Protein AF-A0A166JDS2-F1 (afdb_monomer_lite)

Sequence (174 aa):
MASAGDNFSAALSAWKAINLLELQKTLDTQGVELVENQKESFVGRKALADRTKDFKKIPEEEKLNAFKGLLKAYQTEIDSLTKRSKFAENAFLDVYKVLAEAPDPYPLLEATVDQAIKASESSEAQEEVKRLRKENAELQKRLDGQANLESAKRKAETKVEQLEEKVTYFTRFH

Secondary structure (DSSP, 8-state):
---HHHHHHHHHHHHHHHTHHHHHHHHHHHHHHHHHHHHHHHHHHHHHHHHHHHHTTS-HHHHHHHHHHHHHHHHHHHHHHHHHHHHHHHHHHHHHHHHHSPPPSHHHHHHHHHHHHHHHHHHHHHHHHHHHHHHHHHHHHHHHHHHHHHHHHHHHHHHHHHHHHHHHHHHHH-

Radius of gyration: 47.03 Å; chains: 1; bounding box: 85×30×149 Å

Structure (mmCIF, N/CA/C/O backbone):
data_AF-A0A166JDS2-F1
#
_entry.id   AF-A0A166JDS2-F1
#
loop_
_atom_site.group_PDB
_atom_site.id
_atom_site.type_symbol
_atom_site.label_atom_id
_atom_site.label_alt_id
_atom_site.label_comp_id
_atom_site.label_asym_id
_atom_site.label_entity_id
_atom_site.label_seq_id
_atom_site.pdbx_PDB_ins_code
_atom_site.Cartn_x
_atom_site.Cartn_y
_atom_site.Cartn_z
_atom_site.occupancy
_atom_site.B_iso_or_equiv
_atom_site.auth_seq_id
_atom_site.auth_comp_id
_atom_site.auth_asym_id
_atom_site.auth_atom_id
_atom_site.pdbx_PDB_model_num
ATOM 1 N N . MET A 1 1 ? -26.594 -16.217 3.356 1.00 40.31 1 MET A N 1
ATOM 2 C CA . MET A 1 1 ? -26.189 -14.812 3.568 1.00 40.31 1 MET A CA 1
ATOM 3 C C . MET A 1 1 ? -25.137 -14.831 4.659 1.00 40.31 1 MET A C 1
ATOM 5 O O . MET A 1 1 ? -25.459 -15.303 5.740 1.00 40.31 1 MET A O 1
ATOM 9 N N . ALA A 1 2 ? -23.890 -14.463 4.355 1.00 46.25 2 ALA A N 1
ATOM 10 C CA . ALA A 1 2 ? -22.837 -14.373 5.370 1.00 46.25 2 ALA A CA 1
ATOM 11 C C . ALA A 1 2 ? -23.224 -13.297 6.396 1.00 46.25 2 ALA A C 1
ATOM 13 O O . ALA A 1 2 ? -23.757 -12.253 6.009 1.00 46.25 2 ALA A O 1
ATOM 14 N N . SER A 1 3 ? -23.043 -13.574 7.688 1.00 52.09 3 SER A N 1
ATOM 15 C CA . SER A 1 3 ? -23.381 -12.607 8.731 1.00 52.09 3 SER A CA 1
ATOM 16 C C . SER A 1 3 ? -22.382 -11.443 8.719 1.00 52.09 3 SER A C 1
ATOM 18 O O . SER A 1 3 ? -21.247 -11.587 8.264 1.00 52.09 3 SER A O 1
ATOM 20 N N . ALA A 1 4 ? -22.773 -10.279 9.246 1.00 58.41 4 ALA A N 1
ATOM 21 C CA . ALA A 1 4 ? -21.867 -9.132 9.359 1.00 58.41 4 ALA A CA 1
ATOM 22 C C . ALA A 1 4 ? -20.584 -9.466 10.154 1.00 58.41 4 ALA A C 1
ATOM 24 O O . ALA A 1 4 ? -19.525 -8.919 9.857 1.00 58.41 4 ALA A O 1
ATOM 25 N N . GLY A 1 5 ? -20.659 -10.404 11.109 1.00 60.03 5 GLY A N 1
ATOM 26 C CA . GLY A 1 5 ? -19.505 -10.896 11.868 1.00 60.03 5 GLY A CA 1
ATOM 27 C C . GLY A 1 5 ? -18.540 -11.753 11.041 1.00 60.03 5 GLY A C 1
ATOM 28 O O . GLY A 1 5 ? -17.325 -11.608 11.183 1.00 60.03 5 GLY A O 1
ATOM 29 N N . ASP A 1 6 ? -19.059 -12.575 10.122 1.00 62.91 6 ASP A N 1
ATOM 30 C CA . ASP A 1 6 ? -18.233 -13.379 9.207 1.00 62.91 6 ASP A CA 1
ATOM 31 C C . ASP A 1 6 ? -17.472 -12.480 8.221 1.00 62.91 6 ASP A C 1
ATOM 33 O O . ASP A 1 6 ? -16.285 -12.687 7.964 1.00 62.91 6 ASP A O 1
ATOM 37 N N . ASN A 1 7 ? -18.129 -11.419 7.738 1.00 75.62 7 ASN A N 1
ATOM 38 C CA . ASN A 1 7 ? -17.511 -10.427 6.856 1.00 75.62 7 ASN A CA 1
ATOM 39 C C . ASN A 1 7 ? -16.396 -9.639 7.563 1.00 75.62 7 ASN A C 1
ATOM 41 O O . ASN A 1 7 ? -15.376 -9.330 6.950 1.00 75.62 7 ASN A O 1
ATOM 45 N N . PHE A 1 8 ? -16.555 -9.352 8.858 1.00 83.25 8 PHE A N 1
ATOM 46 C CA . PHE A 1 8 ? -15.573 -8.600 9.641 1.00 83.25 8 PHE A CA 1
ATOM 47 C C . PHE A 1 8 ? -14.300 -9.409 9.916 1.00 83.25 8 PHE A C 1
ATOM 49 O O . PHE A 1 8 ? -13.188 -8.905 9.759 1.00 83.25 8 PHE A O 1
ATOM 56 N N . SER A 1 9 ? -14.448 -10.689 10.279 1.00 86.62 9 SER A N 1
ATOM 57 C CA . SER A 1 9 ? -13.306 -11.587 10.482 1.00 86.62 9 SER A CA 1
ATOM 58 C C . SER A 1 9 ? -12.550 -11.846 9.178 1.00 86.62 9 SER A C 1
ATOM 60 O O . SER A 1 9 ? -11.317 -11.809 9.169 1.00 86.62 9 SER A O 1
ATOM 62 N N . ALA A 1 10 ? -13.271 -12.051 8.071 1.00 88.12 10 ALA A N 1
ATOM 63 C CA . ALA A 1 10 ? -12.665 -12.194 6.752 1.00 88.12 10 ALA A CA 1
ATOM 64 C C . ALA A 1 10 ? -11.900 -10.927 6.343 1.00 88.12 10 ALA A C 1
ATOM 66 O O . ALA A 1 10 ? -10.761 -11.021 5.885 1.00 88.12 10 ALA A O 1
ATOM 67 N N . ALA A 1 11 ? -12.477 -9.746 6.581 1.00 90.25 11 ALA A N 1
ATOM 68 C CA . ALA A 1 11 ? -11.827 -8.481 6.273 1.00 90.25 11 ALA A CA 1
ATOM 69 C C . ALA A 1 11 ? -10.570 -8.234 7.110 1.00 90.25 11 ALA A C 1
ATOM 71 O O . ALA A 1 11 ? -9.536 -7.840 6.571 1.00 90.25 11 ALA A O 1
ATOM 72 N N . LEU A 1 12 ? -10.615 -8.537 8.408 1.00 90.25 12 LEU A N 1
ATOM 73 C CA . LEU A 1 12 ? -9.445 -8.428 9.276 1.00 90.25 12 LEU A CA 1
ATOM 74 C C . LEU A 1 12 ? -8.322 -9.381 8.833 1.00 90.25 12 LEU A C 1
ATOM 76 O O . LEU A 1 12 ? -7.154 -8.994 8.796 1.00 90.25 12 LEU A O 1
ATOM 80 N N . SER A 1 13 ? -8.674 -10.613 8.456 1.00 91.75 13 SER A N 1
ATOM 81 C CA . SER A 1 13 ? -7.728 -11.586 7.902 1.00 91.75 13 SER A CA 1
ATOM 82 C C . SER A 1 13 ? -7.115 -11.114 6.584 1.00 91.75 13 SER A C 1
ATOM 84 O O . SER A 1 13 ? -5.904 -11.248 6.411 1.00 91.75 13 SER A O 1
ATOM 86 N N . ALA A 1 14 ? -7.910 -10.517 5.689 1.00 93.00 14 ALA A N 1
ATOM 87 C CA . ALA A 1 14 ? -7.421 -9.943 4.438 1.00 93.00 14 ALA A CA 1
ATOM 88 C C . ALA A 1 14 ? -6.406 -8.819 4.701 1.00 93.00 14 ALA A C 1
ATOM 90 O O . ALA A 1 14 ? -5.281 -8.887 4.215 1.00 93.00 14 ALA A O 1
ATOM 91 N N . TRP A 1 15 ? -6.735 -7.848 5.559 1.00 93.88 15 TRP A N 1
ATOM 92 C CA . TRP A 1 15 ? -5.819 -6.756 5.917 1.00 93.88 15 TRP A CA 1
ATOM 93 C C . TRP A 1 15 ? -4.541 -7.232 6.613 1.00 93.88 15 TRP A C 1
ATOM 95 O O . TRP A 1 15 ? -3.460 -6.683 6.383 1.00 93.88 15 TRP A O 1
ATOM 105 N N . LYS A 1 16 ? -4.630 -8.297 7.415 1.00 93.69 16 LYS A N 1
ATOM 106 C CA . LYS A 1 16 ? -3.453 -8.942 8.004 1.00 93.69 16 LYS A CA 1
ATOM 107 C C . LYS A 1 16 ? -2.571 -9.612 6.946 1.00 93.69 16 LYS A C 1
ATOM 109 O O . LYS A 1 16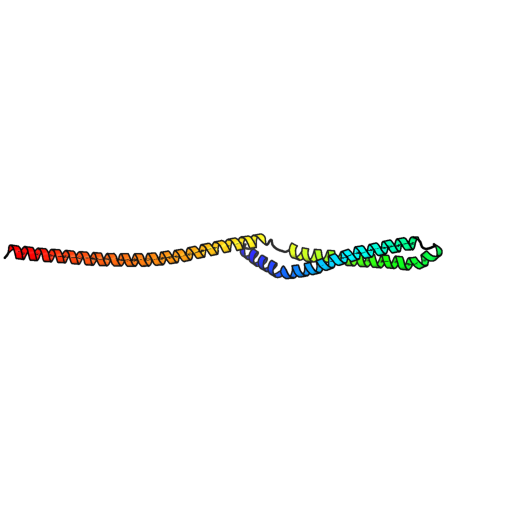 ? -1.351 -9.520 7.048 1.00 93.69 16 LYS A O 1
ATOM 114 N N . ALA A 1 17 ? -3.170 -10.269 5.952 1.00 93.50 17 ALA A N 1
ATOM 115 C CA . ALA A 1 17 ? -2.448 -10.913 4.855 1.00 93.50 17 ALA A CA 1
ATOM 116 C C . ALA A 1 17 ? -1.796 -9.896 3.905 1.00 93.50 17 ALA A C 1
ATOM 118 O O . ALA A 1 17 ? -0.659 -10.107 3.492 1.00 93.50 17 ALA A O 1
ATOM 119 N N . ILE A 1 18 ? -2.478 -8.777 3.625 1.00 94.88 18 ILE A N 1
ATOM 120 C CA . ILE A 1 18 ? -1.938 -7.646 2.853 1.00 94.88 18 ILE A CA 1
ATOM 121 C C . ILE A 1 18 ? -0.654 -7.117 3.496 1.00 94.88 18 ILE A C 1
ATOM 123 O O . ILE A 1 18 ? 0.263 -6.722 2.782 1.00 94.88 18 ILE A O 1
ATOM 127 N N . ASN A 1 19 ? -0.588 -7.121 4.834 1.00 95.31 19 ASN A N 1
ATOM 128 C CA . ASN A 1 19 ? 0.566 -6.672 5.607 1.00 95.31 19 ASN A CA 1
ATOM 129 C C . ASN A 1 19 ? 1.101 -5.327 5.092 1.00 95.31 19 ASN A C 1
ATOM 131 O O . ASN A 1 19 ? 2.191 -5.230 4.525 1.00 95.31 19 ASN A O 1
ATOM 135 N N . LEU A 1 20 ? 0.299 -4.280 5.302 1.00 94.19 20 LEU A N 1
ATOM 136 C CA . LEU A 1 20 ? 0.559 -2.933 4.792 1.00 94.19 20 LEU A CA 1
ATOM 137 C C . LEU A 1 20 ? 1.981 -2.430 5.057 1.00 94.19 20 LEU A C 1
ATOM 139 O O . LEU A 1 20 ? 2.544 -1.744 4.211 1.00 94.19 20 LEU A O 1
ATOM 143 N N . LEU A 1 21 ? 2.572 -2.787 6.199 1.00 95.50 21 LEU A N 1
ATOM 144 C CA . LEU A 1 21 ? 3.930 -2.381 6.543 1.00 95.50 21 LEU A CA 1
ATOM 145 C C . LEU A 1 21 ? 4.969 -2.956 5.571 1.00 95.50 21 LEU A C 1
ATOM 147 O O . LEU A 1 21 ? 5.895 -2.258 5.169 1.00 95.50 21 LEU A O 1
ATOM 151 N N . GLU A 1 22 ? 4.835 -4.226 5.198 1.00 96.12 22 GLU A N 1
ATOM 152 C CA . GLU A 1 22 ? 5.768 -4.865 4.269 1.00 96.12 22 GLU A CA 1
ATOM 153 C C . GLU A 1 22 ? 5.518 -4.424 2.823 1.00 96.12 22 GLU A C 1
ATOM 155 O O . GLU A 1 22 ? 6.466 -4.185 2.067 1.00 96.12 22 GLU A O 1
ATOM 160 N N . LEU A 1 23 ? 4.247 -4.216 2.464 1.00 95.88 23 LEU A N 1
ATOM 161 C CA . LEU A 1 23 ? 3.874 -3.623 1.183 1.00 95.88 23 LEU A CA 1
ATOM 162 C C . LEU A 1 23 ? 4.483 -2.220 1.021 1.00 95.88 23 LEU A C 1
ATOM 164 O O . LEU A 1 23 ? 5.053 -1.927 -0.025 1.00 95.88 23 LEU A O 1
ATOM 168 N N . GLN A 1 24 ? 4.437 -1.380 2.061 1.00 96.81 24 GLN A N 1
ATOM 169 C CA . GLN A 1 24 ? 5.048 -0.046 2.052 1.00 96.81 24 GLN A CA 1
ATOM 170 C C . GLN A 1 24 ? 6.562 -0.097 1.819 1.00 96.81 24 GLN A C 1
ATOM 172 O O . GLN A 1 24 ? 7.055 0.609 0.948 1.00 96.81 24 GLN A O 1
ATOM 177 N N . LYS A 1 25 ? 7.302 -0.980 2.501 1.00 97.56 25 LYS A N 1
ATOM 178 C CA . LYS A 1 25 ? 8.754 -1.125 2.263 1.00 97.56 25 LYS A CA 1
ATOM 179 C C . LYS A 1 25 ? 9.078 -1.566 0.835 1.00 97.56 25 LYS A C 1
ATOM 181 O O . LYS A 1 25 ? 10.065 -1.119 0.243 1.00 97.56 25 LYS A O 1
ATOM 186 N N . THR A 1 26 ? 8.256 -2.462 0.290 1.00 96.81 26 THR A N 1
ATOM 187 C CA . THR A 1 26 ? 8.387 -2.918 -1.099 1.00 96.81 26 THR A CA 1
ATOM 188 C C . THR A 1 26 ? 8.165 -1.750 -2.057 1.00 96.81 26 THR A C 1
ATOM 190 O O . THR A 1 26 ? 8.988 -1.521 -2.942 1.00 96.81 26 THR A O 1
ATOM 193 N N . LEU A 1 27 ? 7.109 -0.965 -1.827 1.00 97.31 27 LEU A N 1
ATOM 194 C CA . LEU A 1 27 ? 6.790 0.237 -2.595 1.00 97.31 27 LEU A CA 1
ATOM 195 C C . LEU A 1 27 ? 7.881 1.305 -2.504 1.00 97.31 27 LEU A C 1
ATOM 197 O O . LEU A 1 27 ? 8.215 1.903 -3.521 1.00 97.31 27 LEU A O 1
ATOM 201 N N . ASP A 1 28 ? 8.472 1.517 -1.328 1.00 98.00 28 ASP A N 1
ATOM 202 C CA . ASP A 1 28 ? 9.578 2.462 -1.147 1.00 98.00 28 ASP A CA 1
ATOM 203 C C . ASP A 1 28 ? 10.791 2.046 -1.987 1.00 98.00 28 ASP A C 1
ATOM 205 O O . ASP A 1 28 ? 11.370 2.858 -2.712 1.00 98.00 28 ASP A O 1
ATOM 209 N N . THR A 1 29 ? 11.137 0.756 -1.952 1.00 97.88 29 THR A N 1
ATOM 210 C CA . THR A 1 29 ? 12.237 0.197 -2.751 1.00 97.88 29 THR A CA 1
ATOM 211 C C . THR A 1 29 ? 11.963 0.355 -4.248 1.00 97.88 29 THR A C 1
ATOM 213 O O . THR A 1 29 ? 12.807 0.863 -4.990 1.00 97.88 29 THR A O 1
ATOM 216 N N . GLN A 1 30 ? 10.757 -0.017 -4.690 1.00 97.88 30 GLN A N 1
ATOM 217 C CA . GLN A 1 30 ? 10.327 0.130 -6.081 1.00 97.88 30 GLN A CA 1
ATOM 218 C C . GLN A 1 30 ? 10.285 1.598 -6.519 1.00 97.88 30 GLN A C 1
ATOM 220 O O . GLN A 1 30 ? 10.644 1.910 -7.652 1.00 97.88 30 GLN A O 1
ATOM 225 N N . GLY A 1 31 ? 9.884 2.509 -5.630 1.00 97.94 31 GLY A N 1
ATOM 226 C CA . GLY A 1 31 ? 9.834 3.945 -5.881 1.00 97.94 31 GLY A CA 1
ATOM 227 C C . GLY A 1 31 ? 11.220 4.538 -6.120 1.00 97.94 31 GLY A C 1
ATOM 228 O O . GLY A 1 31 ? 11.408 5.290 -7.078 1.00 97.94 31 GLY A O 1
ATOM 229 N N . VAL A 1 32 ? 12.210 4.149 -5.310 1.00 98.25 32 VAL A N 1
ATOM 230 C CA . VAL A 1 32 ? 13.613 4.545 -5.516 1.00 98.25 32 VAL A CA 1
ATOM 231 C C . VAL A 1 32 ? 14.133 4.032 -6.860 1.00 98.25 32 VAL A C 1
ATOM 233 O O . VAL A 1 32 ? 14.703 4.808 -7.631 1.00 98.25 32 VAL A O 1
ATOM 236 N N . GLU A 1 33 ? 13.898 2.757 -7.179 1.00 97.88 33 GLU A N 1
ATOM 237 C CA . GLU A 1 33 ? 14.314 2.172 -8.460 1.00 97.88 33 GLU A CA 1
ATOM 238 C C . GLU A 1 33 ? 13.610 2.838 -9.652 1.00 97.88 33 GLU A C 1
ATOM 240 O O . GLU A 1 33 ? 14.227 3.082 -10.688 1.00 97.88 33 GLU A O 1
ATOM 245 N N . LEU A 1 34 ? 12.338 3.214 -9.512 1.00 98.00 34 LEU A N 1
ATOM 246 C CA . LEU A 1 34 ? 11.589 3.908 -10.556 1.00 98.00 34 LEU A CA 1
ATOM 247 C C . LEU A 1 34 ? 12.160 5.303 -10.839 1.00 98.00 34 LEU A C 1
ATOM 249 O O . LEU A 1 34 ? 12.292 5.685 -12.004 1.00 98.00 34 LEU A O 1
ATOM 253 N N . VAL A 1 35 ? 12.552 6.042 -9.799 1.00 98.19 35 VAL A N 1
ATOM 254 C CA . VAL A 1 35 ? 13.246 7.330 -9.952 1.00 98.19 35 VAL A CA 1
ATOM 255 C C . VAL A 1 35 ? 14.592 7.144 -10.652 1.00 98.19 35 VAL A C 1
ATOM 257 O O . VAL A 1 35 ? 14.938 7.935 -11.532 1.00 98.19 35 VAL A O 1
ATOM 260 N N . GLU A 1 36 ? 15.349 6.101 -10.314 1.00 98.12 36 GLU A N 1
ATOM 261 C CA . GLU A 1 36 ? 16.627 5.836 -10.978 1.00 98.12 36 GLU A CA 1
ATOM 262 C C . GLU A 1 36 ? 16.432 5.443 -12.450 1.00 98.12 36 GLU A C 1
ATOM 264 O O . GLU A 1 36 ? 17.041 6.040 -13.338 1.00 98.12 36 GLU A O 1
ATOM 269 N N . ASN A 1 37 ? 15.463 4.573 -12.738 1.00 98.12 37 ASN A N 1
ATOM 270 C CA . ASN A 1 37 ? 15.062 4.207 -14.097 1.00 98.12 37 ASN A CA 1
ATOM 271 C C . ASN A 1 37 ? 14.650 5.433 -14.937 1.00 98.12 37 ASN A C 1
ATOM 273 O O . ASN A 1 37 ? 14.932 5.494 -16.140 1.00 98.12 37 ASN A O 1
ATOM 277 N N . GLN A 1 38 ? 14.008 6.437 -14.328 1.00 97.69 38 GLN A N 1
ATOM 278 C CA . GLN A 1 38 ? 13.688 7.701 -14.999 1.00 97.69 38 GLN A CA 1
ATOM 279 C C . GLN A 1 38 ? 14.946 8.504 -15.355 1.00 97.69 38 GLN A C 1
ATOM 281 O O . GLN A 1 38 ? 15.039 9.022 -16.475 1.00 97.69 38 GLN A O 1
ATOM 286 N N . LYS A 1 39 ? 15.932 8.583 -14.451 1.00 97.88 39 LYS A N 1
ATOM 287 C CA . LYS A 1 39 ? 17.218 9.242 -14.737 1.00 97.88 39 LYS A CA 1
ATOM 288 C C . LYS A 1 39 ? 17.969 8.520 -15.847 1.00 97.88 39 LYS A C 1
ATOM 290 O O . LYS A 1 39 ? 18.407 9.167 -16.799 1.00 97.88 39 LYS A O 1
ATOM 295 N N . GLU A 1 40 ? 18.050 7.194 -15.785 1.00 97.25 40 GLU A N 1
ATOM 296 C CA . GLU A 1 40 ? 18.657 6.383 -16.841 1.00 97.25 40 GLU A CA 1
ATOM 297 C C . GLU A 1 40 ? 17.953 6.593 -18.188 1.00 97.25 40 GLU A C 1
ATOM 299 O O . GLU A 1 40 ? 18.607 6.658 -19.227 1.00 97.25 40 GLU A O 1
ATOM 304 N N . SER A 1 41 ? 16.624 6.752 -18.197 1.00 97.12 41 SER A N 1
ATOM 305 C CA . SER A 1 41 ? 15.844 7.023 -19.419 1.00 97.12 41 SER A CA 1
ATOM 306 C C . SER A 1 41 ? 16.163 8.383 -20.014 1.00 97.12 41 SER A C 1
ATOM 308 O O . SER A 1 41 ? 16.226 8.548 -21.235 1.00 97.12 41 SER A O 1
ATOM 310 N N . PHE A 1 42 ? 16.400 9.378 -19.165 1.00 97.44 42 PHE A N 1
ATOM 311 C CA . PHE A 1 42 ? 16.853 10.681 -19.621 1.00 97.44 42 PHE A CA 1
ATOM 312 C C . PHE A 1 42 ? 18.276 10.622 -20.193 1.00 97.44 42 PHE A C 1
ATOM 314 O O . PHE A 1 42 ? 18.512 11.100 -21.305 1.00 97.44 42 PHE A O 1
ATOM 321 N N . VAL A 1 43 ? 19.209 10.000 -19.467 1.00 97.44 43 VAL A N 1
ATOM 322 C CA . VAL A 1 43 ? 20.618 9.890 -19.873 1.00 97.44 43 VAL A CA 1
ATOM 323 C C . VAL A 1 43 ? 20.765 9.071 -21.158 1.00 97.44 43 VAL A C 1
ATOM 325 O O . VAL A 1 43 ? 21.431 9.527 -22.088 1.00 97.44 43 VAL A O 1
ATOM 328 N N . GLY A 1 44 ? 20.105 7.914 -21.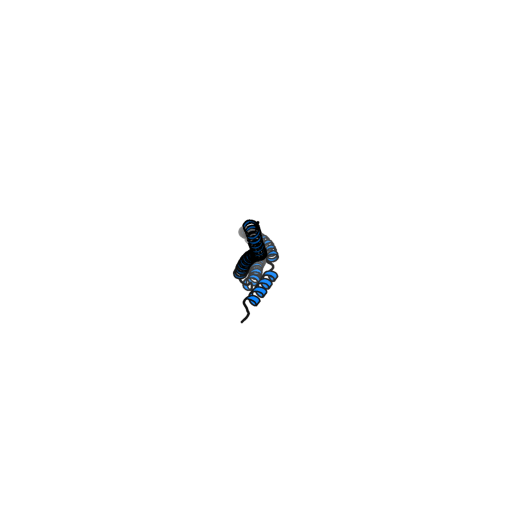251 1.00 96.88 44 GLY A N 1
ATOM 329 C CA . GLY A 1 44 ? 20.143 7.031 -22.420 1.00 96.88 44 GLY A CA 1
ATOM 330 C C . GLY A 1 44 ? 19.606 7.704 -23.684 1.00 96.88 44 GLY A C 1
ATOM 331 O O . GLY A 1 44 ? 20.286 7.741 -24.715 1.00 96.88 44 GLY A O 1
ATOM 332 N N . ARG A 1 45 ? 18.443 8.368 -23.588 1.00 97.31 45 ARG A N 1
ATOM 333 C CA . ARG A 1 45 ? 17.880 9.145 -24.708 1.00 97.31 45 ARG A CA 1
ATOM 334 C C . ARG A 1 45 ? 18.786 10.292 -25.142 1.00 97.31 45 ARG A C 1
ATOM 336 O O . ARG A 1 45 ? 18.950 10.506 -26.344 1.00 97.31 45 ARG A O 1
ATOM 343 N N . LYS A 1 46 ? 19.392 11.013 -24.193 1.00 97.94 46 LYS A N 1
ATOM 344 C CA . LYS A 1 46 ? 20.342 12.086 -24.508 1.00 97.94 46 LYS A CA 1
ATOM 345 C C . LYS A 1 46 ? 21.578 11.538 -25.228 1.00 97.94 46 LYS A C 1
ATOM 347 O O . LYS A 1 46 ? 21.933 12.049 -26.285 1.00 97.94 46 LYS A O 1
ATOM 352 N N . ALA A 1 47 ? 22.166 10.454 -24.722 1.00 96.88 47 ALA A N 1
ATOM 353 C CA . ALA A 1 47 ? 23.325 9.812 -25.339 1.00 96.88 47 ALA A CA 1
ATOM 354 C C . ALA A 1 47 ? 23.032 9.311 -26.765 1.00 96.88 47 ALA A C 1
ATOM 356 O O . ALA A 1 47 ? 23.874 9.449 -27.655 1.00 96.88 47 ALA A O 1
ATOM 357 N N . LEU A 1 48 ? 21.835 8.766 -27.015 1.00 97.69 48 LEU A N 1
ATOM 358 C CA . LEU A 1 48 ? 21.404 8.404 -28.367 1.00 97.69 48 LEU A CA 1
ATOM 359 C C . LEU A 1 48 ? 21.255 9.613 -29.287 1.00 97.69 48 LEU A C 1
ATOM 361 O O . LEU A 1 48 ? 21.684 9.553 -30.443 1.00 97.69 48 LEU A O 1
ATOM 365 N N . ALA A 1 49 ? 20.651 10.696 -28.798 1.00 97.94 49 ALA A N 1
ATOM 366 C CA . ALA A 1 49 ? 20.493 11.920 -29.575 1.00 97.94 49 ALA A CA 1
ATOM 367 C C . ALA A 1 49 ? 21.859 12.488 -29.990 1.00 97.94 49 ALA A C 1
ATOM 369 O O . ALA A 1 49 ? 22.056 12.815 -31.164 1.00 97.94 49 ALA A O 1
ATOM 370 N N . ASP A 1 50 ? 22.817 12.515 -29.061 1.00 97.50 50 ASP A N 1
ATOM 371 C CA . ASP A 1 50 ? 24.184 12.974 -29.312 1.00 97.50 50 ASP A CA 1
ATOM 372 C C . ASP A 1 50 ? 24.897 12.072 -30.334 1.00 97.50 50 ASP A C 1
ATOM 374 O O . ASP A 1 50 ? 25.370 12.564 -31.360 1.00 97.50 50 ASP A O 1
ATOM 378 N N . ARG A 1 51 ? 24.860 10.741 -30.156 1.00 96.12 51 ARG A N 1
ATOM 379 C CA . ARG A 1 51 ? 25.434 9.782 -31.126 1.00 96.12 51 ARG A CA 1
ATOM 380 C C . ARG A 1 51 ? 24.825 9.908 -32.519 1.00 96.12 51 ARG A C 1
ATOM 382 O O . ARG A 1 51 ? 25.530 9.789 -33.517 1.00 96.12 51 ARG A O 1
ATOM 389 N N . THR A 1 52 ? 23.525 10.167 -32.599 1.00 96.94 52 THR A N 1
ATOM 390 C CA . THR A 1 52 ? 22.824 10.359 -33.875 1.00 96.94 52 THR A CA 1
ATOM 391 C C . THR A 1 52 ? 23.247 11.659 -34.547 1.00 96.94 52 THR A C 1
ATOM 393 O O . THR A 1 52 ? 23.431 11.705 -35.765 1.00 96.94 52 THR A O 1
ATOM 396 N N . LYS A 1 53 ? 23.423 12.727 -33.764 1.00 97.62 53 LYS A N 1
ATOM 397 C CA . LYS A 1 53 ? 23.935 14.006 -34.257 1.00 97.62 53 LYS A CA 1
ATOM 398 C C . LYS A 1 53 ? 25.370 13.872 -34.759 1.00 97.62 53 LYS A C 1
ATOM 400 O O . LYS A 1 53 ? 25.683 14.444 -35.799 1.00 97.62 53 LYS A O 1
ATOM 405 N N . ASP A 1 54 ? 26.215 13.128 -34.057 1.00 95.88 54 ASP A N 1
ATOM 406 C CA . ASP A 1 54 ? 27.604 12.913 -34.462 1.00 95.88 54 ASP A CA 1
ATOM 407 C C . ASP A 1 54 ? 27.706 12.022 -35.696 1.00 95.88 54 ASP A C 1
ATOM 409 O O . ASP A 1 54 ? 28.425 12.375 -36.625 1.00 95.88 54 ASP A O 1
ATOM 413 N N . PHE A 1 55 ? 26.896 10.964 -35.791 1.00 96.88 55 PHE A N 1
ATOM 414 C CA . PHE A 1 55 ? 26.809 10.135 -36.995 1.00 96.88 55 PHE A CA 1
ATOM 415 C C . PHE A 1 55 ? 26.471 10.948 -38.253 1.00 96.88 55 PHE A C 1
ATOM 417 O O . PHE A 1 55 ? 27.051 10.726 -39.313 1.00 96.88 55 PHE A O 1
ATOM 424 N N . LYS A 1 56 ? 25.575 11.940 -38.146 1.00 95.69 56 LYS A N 1
ATOM 425 C CA . LYS A 1 56 ? 25.227 12.829 -39.271 1.00 95.69 56 LYS A CA 1
ATOM 426 C C . LYS A 1 56 ? 26.404 13.668 -39.782 1.00 95.69 56 LYS A C 1
ATOM 428 O O . LYS A 1 56 ? 26.345 14.111 -40.924 1.00 95.69 56 LYS A O 1
ATOM 433 N N . LYS A 1 57 ? 27.428 13.907 -38.957 1.00 95.88 57 LYS A N 1
ATOM 434 C CA . LYS A 1 57 ? 28.625 14.684 -39.323 1.00 95.88 57 LYS A CA 1
ATOM 435 C C . LYS A 1 57 ? 29.713 13.831 -39.984 1.00 95.88 57 LYS A C 1
ATOM 437 O O . LYS A 1 57 ? 30.671 14.399 -40.496 1.00 95.88 57 LYS A O 1
ATOM 442 N N . ILE A 1 58 ? 29.596 12.503 -39.937 1.00 94.44 58 ILE A N 1
ATOM 443 C CA . ILE A 1 58 ? 30.583 11.581 -40.511 1.00 94.44 58 ILE A CA 1
ATOM 444 C C . ILE A 1 58 ? 30.515 11.658 -42.051 1.00 94.44 58 ILE A C 1
ATOM 446 O O . ILE A 1 58 ? 29.401 11.698 -42.586 1.00 94.44 58 ILE A O 1
ATOM 450 N N . PRO A 1 59 ? 31.658 11.674 -42.767 1.00 95.31 59 PRO A N 1
ATOM 451 C CA . PRO A 1 59 ? 31.700 11.579 -44.230 1.00 95.31 59 PRO A CA 1
ATOM 452 C C . PRO A 1 59 ? 30.988 10.328 -44.760 1.00 95.31 59 PRO A C 1
ATOM 454 O O . PRO A 1 59 ? 30.959 9.291 -44.097 1.00 95.31 59 PRO A O 1
ATOM 457 N N . GLU A 1 60 ? 30.404 10.406 -45.956 1.00 93.00 60 GLU A N 1
ATOM 458 C CA . GLU A 1 60 ? 29.568 9.331 -46.514 1.00 93.00 60 GLU A CA 1
ATOM 459 C C . GLU A 1 60 ? 30.330 8.000 -46.630 1.00 93.00 60 GLU A C 1
ATOM 461 O O . GLU A 1 60 ? 29.780 6.939 -46.331 1.00 93.00 60 GLU A O 1
ATOM 466 N N . GLU A 1 61 ? 31.620 8.066 -46.967 1.00 94.12 61 GLU A N 1
ATOM 467 C CA . GLU A 1 61 ? 32.509 6.914 -47.133 1.00 94.12 61 GLU A CA 1
ATOM 468 C C . GLU A 1 61 ? 32.757 6.162 -45.813 1.00 94.12 61 GLU A C 1
ATOM 470 O O . GLU A 1 61 ? 33.007 4.955 -45.813 1.00 94.12 61 GLU A O 1
ATOM 475 N N . GLU A 1 62 ? 32.647 6.853 -44.673 1.00 92.19 62 GLU A N 1
ATOM 476 C CA . GLU A 1 62 ? 32.891 6.300 -43.335 1.00 92.19 62 GLU A CA 1
ATOM 477 C C . GLU A 1 62 ? 31.600 5.933 -42.583 1.00 92.19 62 GLU A C 1
ATOM 479 O O . GLU A 1 62 ? 31.632 5.164 -41.613 1.00 92.19 62 GLU A O 1
ATOM 484 N N . LYS A 1 63 ? 30.436 6.423 -43.035 1.00 92.19 63 LYS A N 1
ATOM 485 C CA . LYS A 1 63 ? 29.140 6.174 -42.376 1.00 92.19 63 LYS A CA 1
ATOM 486 C C . LYS A 1 63 ? 28.809 4.696 -42.256 1.00 92.19 63 LYS A C 1
ATOM 488 O O . LYS A 1 63 ? 28.312 4.276 -41.213 1.00 92.19 63 LYS A O 1
ATOM 493 N N . LEU A 1 64 ? 29.090 3.894 -43.284 1.00 93.00 64 LEU A N 1
ATOM 494 C CA . LEU A 1 64 ? 28.777 2.462 -43.260 1.00 93.00 64 LEU A CA 1
ATOM 495 C C . LEU A 1 64 ? 29.500 1.745 -42.104 1.00 93.00 64 LEU A C 1
ATOM 497 O O . LEU A 1 64 ? 28.912 0.894 -41.434 1.00 93.00 64 LEU A O 1
ATOM 501 N N . ASN A 1 65 ? 30.733 2.164 -41.802 1.00 90.81 65 ASN A N 1
ATOM 502 C CA . ASN A 1 65 ? 31.527 1.625 -40.697 1.00 90.81 65 ASN A CA 1
ATOM 503 C C . ASN A 1 65 ? 30.970 2.059 -39.329 1.00 90.81 65 ASN A C 1
ATOM 505 O O . ASN A 1 65 ? 30.901 1.252 -38.399 1.00 90.81 65 ASN A O 1
ATOM 509 N N . ALA A 1 66 ? 30.517 3.310 -39.207 1.00 92.69 66 ALA A N 1
ATOM 510 C CA . ALA A 1 66 ? 29.947 3.847 -37.969 1.00 92.69 66 ALA A CA 1
ATOM 511 C C . ALA A 1 66 ? 28.500 3.382 -37.698 1.00 92.69 66 ALA A C 1
ATOM 513 O O . ALA A 1 66 ? 28.063 3.330 -36.543 1.00 92.69 66 ALA A O 1
ATOM 514 N N . PHE A 1 67 ? 27.754 3.001 -38.742 1.00 95.06 67 PHE A N 1
ATOM 515 C CA . PHE A 1 67 ? 26.329 2.670 -38.652 1.00 95.06 67 PHE A CA 1
ATOM 516 C C . PHE A 1 67 ? 26.061 1.482 -37.727 1.00 95.06 67 PHE A C 1
ATOM 518 O O . PHE A 1 67 ? 25.126 1.514 -36.928 1.00 95.06 67 PHE A O 1
ATOM 525 N N . LYS A 1 68 ? 26.922 0.457 -37.761 1.00 94.75 68 LYS A N 1
ATOM 526 C CA . LYS A 1 68 ? 26.794 -0.723 -36.892 1.00 94.75 68 LYS A CA 1
ATOM 527 C C . LYS A 1 68 ? 26.830 -0.350 -35.405 1.00 94.75 68 LYS A C 1
ATOM 529 O O . LYS A 1 68 ? 26.082 -0.919 -34.611 1.00 94.75 68 LYS A O 1
ATOM 534 N N . GLY A 1 69 ? 27.676 0.612 -35.029 1.00 95.12 69 GLY A N 1
ATOM 535 C CA . GLY A 1 69 ? 27.762 1.116 -33.658 1.00 95.12 69 GLY A CA 1
ATOM 536 C C . GLY A 1 69 ? 26.509 1.888 -33.244 1.00 95.12 69 GLY A C 1
ATOM 537 O O . GLY A 1 69 ? 25.989 1.674 -32.148 1.00 95.12 69 GLY A O 1
ATOM 538 N N . LEU A 1 70 ? 25.989 2.731 -34.142 1.00 96.50 70 LEU A N 1
ATOM 539 C CA . LEU A 1 70 ? 24.753 3.478 -33.910 1.00 96.50 70 LEU A CA 1
ATOM 540 C C . LEU A 1 70 ? 23.545 2.543 -33.764 1.00 96.50 70 LEU A C 1
ATOM 542 O O . LEU A 1 70 ? 22.790 2.671 -32.802 1.00 96.50 70 LEU A O 1
ATOM 546 N N . LEU A 1 71 ? 23.395 1.568 -34.664 1.00 97.44 71 LEU A N 1
ATOM 547 C CA . LEU A 1 71 ? 22.314 0.583 -34.614 1.00 97.44 71 LEU A CA 1
ATOM 548 C C . LEU A 1 71 ? 22.330 -0.195 -33.293 1.00 97.44 71 LEU A C 1
ATOM 550 O O . LEU A 1 71 ? 21.293 -0.323 -32.644 1.00 97.44 71 LEU A O 1
ATOM 554 N N . LYS A 1 72 ? 23.511 -0.654 -32.858 1.00 97.06 72 LYS A N 1
ATOM 555 C CA . LYS A 1 72 ? 23.659 -1.353 -31.576 1.00 97.06 72 LYS A CA 1
ATOM 556 C C . LYS A 1 72 ? 23.259 -0.467 -30.395 1.00 97.06 72 LYS A C 1
ATOM 558 O O . LYS A 1 72 ? 22.607 -0.947 -29.475 1.00 97.06 72 LYS A O 1
ATOM 563 N N . ALA A 1 73 ? 23.608 0.821 -30.426 1.00 97.19 73 ALA A N 1
ATOM 564 C CA . ALA A 1 73 ? 23.206 1.766 -29.388 1.00 97.19 73 ALA A CA 1
ATOM 565 C C . ALA A 1 73 ? 21.677 1.904 -29.301 1.00 97.19 73 ALA A C 1
ATOM 567 O O . ALA A 1 73 ? 21.127 1.854 -28.204 1.00 97.19 73 ALA A O 1
ATOM 568 N N . TYR A 1 74 ? 20.995 2.035 -30.445 1.00 98.25 74 TYR A N 1
ATOM 569 C CA . TYR A 1 74 ? 19.532 2.091 -30.494 1.00 98.25 74 TYR A CA 1
ATOM 570 C C . TYR A 1 74 ? 18.889 0.809 -29.961 1.00 98.25 74 TYR A C 1
ATOM 572 O O . TYR A 1 74 ? 17.966 0.890 -29.157 1.00 98.25 74 TYR A O 1
ATOM 580 N N . GLN A 1 75 ? 19.400 -0.361 -30.356 1.00 98.19 75 GLN A N 1
ATOM 581 C CA . GLN A 1 75 ? 18.923 -1.650 -29.844 1.00 98.19 75 GLN A CA 1
ATOM 582 C C . GLN A 1 75 ? 19.051 -1.728 -28.318 1.00 98.19 75 GLN A C 1
ATOM 584 O O . GLN A 1 75 ? 18.075 -2.024 -27.638 1.00 98.19 75 GLN A O 1
ATOM 589 N N . THR A 1 76 ? 20.216 -1.364 -27.769 1.00 97.56 76 THR A N 1
ATOM 590 C CA . THR A 1 76 ? 20.439 -1.362 -26.314 1.00 97.56 76 THR A CA 1
ATOM 591 C C . THR A 1 76 ? 19.471 -0.440 -25.569 1.00 97.56 76 THR A C 1
ATOM 593 O O . THR A 1 76 ? 18.975 -0.812 -24.504 1.00 97.56 76 THR A O 1
ATOM 596 N N . GLU A 1 77 ? 19.162 0.744 -26.105 1.00 97.69 77 GLU A N 1
ATOM 597 C CA . GLU A 1 77 ? 18.191 1.641 -25.466 1.00 97.69 77 GLU A CA 1
ATOM 598 C C . GLU A 1 77 ? 16.757 1.110 -25.570 1.00 97.69 77 GLU A C 1
ATOM 600 O O . GLU A 1 77 ? 15.998 1.255 -24.617 1.00 97.69 77 GLU A O 1
ATOM 605 N N . ILE A 1 78 ? 16.376 0.473 -26.683 1.00 98.12 78 ILE A N 1
ATOM 606 C CA . ILE A 1 78 ? 15.054 -0.159 -26.840 1.00 98.12 78 ILE A CA 1
ATOM 607 C C . ILE A 1 78 ? 14.878 -1.294 -25.825 1.00 98.12 78 ILE A C 1
ATOM 609 O O . ILE A 1 78 ? 13.837 -1.380 -25.165 1.00 98.12 78 ILE A O 1
ATOM 613 N N . ASP A 1 79 ? 15.903 -2.128 -25.649 1.00 98.25 79 ASP A N 1
ATOM 614 C CA . ASP A 1 79 ? 15.893 -3.207 -24.660 1.00 98.25 79 ASP A CA 1
ATOM 615 C C . ASP A 1 79 ? 15.791 -2.640 -23.235 1.00 98.25 79 ASP A C 1
ATOM 617 O O . ASP A 1 79 ? 14.970 -3.087 -22.429 1.00 98.25 79 ASP A O 1
ATOM 621 N N . SER A 1 80 ? 16.567 -1.592 -22.942 1.00 97.81 80 SER A N 1
ATOM 622 C CA . SER A 1 80 ? 16.552 -0.897 -21.647 1.00 97.81 80 SER A CA 1
ATOM 623 C C . SER A 1 80 ? 15.207 -0.218 -21.371 1.00 97.81 80 SER A C 1
ATOM 625 O O . SER A 1 80 ? 14.664 -0.318 -20.270 1.00 97.81 80 SER A O 1
ATOM 627 N N . LEU A 1 81 ? 14.616 0.439 -22.372 1.00 97.62 81 LEU A N 1
ATOM 628 C CA . LEU A 1 81 ? 13.276 1.018 -22.302 1.00 97.62 81 LEU A CA 1
ATOM 629 C C . LEU A 1 81 ? 12.232 -0.054 -21.994 1.00 97.62 81 LEU A C 1
ATOM 631 O O . LEU A 1 81 ? 11.440 0.121 -21.071 1.00 97.62 81 LEU A O 1
ATOM 635 N N . THR A 1 82 ? 12.279 -1.175 -22.713 1.00 98.00 82 THR A N 1
ATOM 636 C CA . THR A 1 82 ? 11.365 -2.302 -22.504 1.00 98.00 82 THR A CA 1
ATOM 637 C C . THR A 1 82 ? 11.495 -2.864 -21.090 1.00 98.00 82 THR A C 1
ATOM 639 O O . THR A 1 82 ? 10.485 -3.117 -20.435 1.00 98.00 82 THR A O 1
ATOM 642 N N . LYS A 1 83 ? 12.726 -3.018 -20.582 1.00 98.19 83 LYS A N 1
ATOM 643 C CA . LYS A 1 83 ? 12.980 -3.490 -19.214 1.00 98.19 83 LYS A CA 1
ATOM 644 C C . LYS A 1 83 ? 12.364 -2.554 -18.168 1.00 98.19 83 LYS A C 1
ATOM 646 O O . LYS A 1 83 ? 11.673 -3.027 -17.271 1.00 98.19 83 LYS A O 1
ATOM 651 N N . ARG A 1 84 ? 12.566 -1.240 -18.309 1.00 97.62 84 ARG A N 1
ATOM 652 C CA . ARG A 1 84 ? 12.019 -0.232 -17.382 1.00 97.62 84 ARG A CA 1
ATOM 653 C C . ARG A 1 84 ? 10.494 -0.141 -17.443 1.00 97.62 84 ARG A C 1
ATOM 655 O O . ARG A 1 84 ? 9.867 -0.017 -16.396 1.00 97.62 84 ARG A O 1
ATOM 662 N N . SER A 1 85 ? 9.899 -0.248 -18.636 1.00 97.75 85 SER A N 1
ATOM 663 C CA . SER A 1 85 ? 8.434 -0.273 -18.796 1.00 97.75 85 SER A CA 1
ATOM 664 C C . SER A 1 85 ? 7.833 -1.476 -18.080 1.00 97.75 85 SER A C 1
ATOM 666 O O . SER A 1 85 ? 6.964 -1.312 -17.232 1.00 97.75 85 SER A O 1
ATOM 668 N N . LYS A 1 86 ? 8.384 -2.674 -18.323 1.00 98.12 86 LYS A N 1
ATOM 669 C CA . LYS A 1 86 ? 7.945 -3.904 -17.651 1.00 98.12 86 LYS A CA 1
ATOM 670 C C . LYS A 1 86 ? 8.073 -3.817 -16.136 1.00 98.12 86 LYS A C 1
ATOM 672 O O . LYS A 1 86 ? 7.192 -4.289 -15.429 1.00 98.12 86 LYS A O 1
ATOM 677 N N . PHE A 1 87 ? 9.158 -3.227 -15.635 1.00 98.06 87 PHE A N 1
ATOM 678 C CA . PHE A 1 87 ? 9.324 -3.008 -14.201 1.00 98.06 87 PHE A CA 1
ATOM 679 C C . PHE A 1 87 ? 8.193 -2.142 -13.631 1.00 98.06 87 PHE A C 1
ATOM 681 O O . PHE A 1 87 ? 7.551 -2.545 -12.666 1.00 98.06 87 PHE A O 1
ATOM 688 N N . ALA A 1 88 ? 7.910 -0.993 -14.254 1.00 97.88 88 ALA A N 1
ATOM 689 C CA . ALA A 1 88 ? 6.857 -0.086 -13.802 1.00 97.88 88 ALA A CA 1
ATOM 690 C C . ALA A 1 88 ? 5.454 -0.714 -13.898 1.00 97.88 88 ALA A C 1
ATOM 692 O O . ALA A 1 88 ? 4.658 -0.588 -12.970 1.00 97.88 88 ALA A O 1
ATOM 693 N N . GLU A 1 89 ? 5.165 -1.422 -14.993 1.00 98.12 89 GLU A N 1
ATOM 694 C CA . GLU A 1 89 ? 3.905 -2.147 -15.196 1.00 98.12 89 GLU A CA 1
ATOM 695 C C . GLU A 1 89 ? 3.704 -3.234 -14.135 1.00 98.12 89 GLU A C 1
ATOM 697 O O . GLU A 1 89 ? 2.634 -3.314 -13.534 1.00 98.12 89 GLU A O 1
ATOM 702 N N . ASN A 1 90 ? 4.737 -4.037 -13.858 1.00 97.56 90 ASN A N 1
ATOM 703 C CA . ASN A 1 90 ? 4.668 -5.084 -12.840 1.00 97.56 90 ASN A CA 1
ATOM 704 C C . ASN A 1 90 ? 4.492 -4.495 -11.439 1.00 97.56 90 ASN A C 1
ATOM 706 O O . ASN A 1 90 ? 3.589 -4.920 -10.725 1.00 97.56 90 ASN A O 1
ATOM 710 N N . ALA A 1 91 ? 5.282 -3.479 -11.074 1.00 97.00 91 ALA A N 1
ATOM 711 C CA . ALA A 1 91 ? 5.160 -2.813 -9.778 1.00 97.00 91 ALA A CA 1
ATOM 712 C C . ALA A 1 91 ? 3.739 -2.266 -9.555 1.00 97.00 91 ALA A C 1
ATOM 714 O O . ALA A 1 91 ? 3.156 -2.459 -8.490 1.00 97.00 91 ALA A O 1
ATOM 715 N N . PHE A 1 92 ? 3.141 -1.651 -10.580 1.00 97.44 92 PHE A N 1
ATOM 716 C CA . PHE A 1 92 ? 1.753 -1.193 -10.518 1.00 97.44 92 PHE A CA 1
ATOM 717 C C . PHE A 1 92 ? 0.757 -2.351 -10.364 1.00 97.44 92 PHE A C 1
ATOM 719 O O . PHE A 1 92 ? -0.119 -2.304 -9.499 1.00 97.44 92 PHE A O 1
ATOM 726 N N . LEU A 1 93 ? 0.872 -3.390 -11.198 1.00 97.25 93 LEU A N 1
ATOM 727 C CA . LEU A 1 93 ? -0.065 -4.513 -11.193 1.00 97.25 93 LEU A CA 1
ATOM 728 C C . LEU A 1 93 ? -0.004 -5.323 -9.897 1.00 97.25 93 LEU A C 1
ATOM 730 O O . LEU A 1 93 ? -1.038 -5.820 -9.454 1.00 97.25 93 LEU A O 1
ATOM 734 N N . ASP A 1 94 ? 1.169 -5.452 -9.286 1.00 94.62 94 ASP A N 1
ATOM 735 C CA . ASP A 1 94 ? 1.333 -6.167 -8.021 1.00 94.62 94 ASP A CA 1
ATOM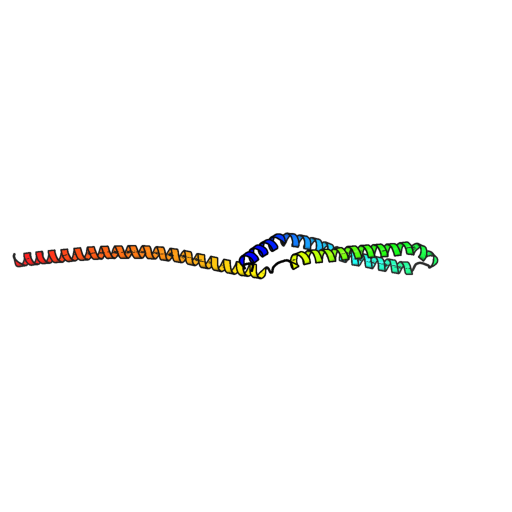 736 C C . ASP A 1 94 ? 0.584 -5.458 -6.887 1.00 94.62 94 ASP A C 1
ATOM 738 O O . ASP A 1 94 ? -0.137 -6.103 -6.127 1.00 94.62 94 ASP A O 1
ATOM 742 N N . VAL A 1 95 ? 0.641 -4.125 -6.838 1.00 95.88 95 VAL A N 1
ATOM 743 C CA . VAL A 1 95 ? -0.141 -3.323 -5.881 1.00 95.88 95 VAL A CA 1
ATOM 744 C C . VAL A 1 95 ? -1.632 -3.395 -6.193 1.00 95.88 95 VAL A C 1
ATOM 746 O O . VAL A 1 95 ? -2.446 -3.598 -5.293 1.00 95.88 95 VAL A O 1
ATOM 749 N N . TYR A 1 96 ? -1.999 -3.250 -7.469 1.00 96.50 96 TYR A N 1
ATOM 750 C CA . TYR A 1 96 ? -3.395 -3.286 -7.895 1.00 96.50 96 TYR A CA 1
ATOM 751 C C . TYR A 1 96 ? -4.073 -4.603 -7.510 1.00 96.50 96 TYR A C 1
ATOM 753 O O . TYR A 1 96 ? -5.167 -4.566 -6.963 1.00 96.50 96 TYR A O 1
ATOM 761 N N . LYS A 1 97 ? -3.424 -5.755 -7.730 1.00 93.94 97 LYS A N 1
ATOM 762 C CA . LYS A 1 97 ? -3.972 -7.069 -7.348 1.00 93.94 97 LYS A CA 1
ATOM 763 C C . LYS A 1 97 ? -4.291 -7.144 -5.857 1.00 93.94 97 LYS A C 1
ATOM 765 O O . LYS A 1 97 ? -5.371 -7.586 -5.487 1.00 93.94 97 LYS A O 1
ATOM 770 N N . VAL A 1 98 ? -3.365 -6.680 -5.016 1.00 92.62 98 VAL A N 1
ATOM 771 C CA . VAL A 1 98 ? -3.516 -6.719 -3.555 1.00 92.62 98 VAL A CA 1
ATOM 772 C C . VAL A 1 98 ? -4.653 -5.806 -3.093 1.00 92.62 98 VAL A C 1
ATOM 774 O O . VAL A 1 98 ? -5.447 -6.194 -2.241 1.00 92.62 98 VAL A O 1
ATOM 777 N N . LEU A 1 99 ? -4.754 -4.601 -3.659 1.00 91.81 99 LEU A N 1
ATOM 778 C CA . LEU A 1 99 ? -5.764 -3.621 -3.253 1.00 91.81 99 LEU A CA 1
ATOM 779 C C . LEU A 1 99 ? -7.143 -3.863 -3.878 1.00 91.81 99 LEU A C 1
ATOM 781 O O . LEU A 1 99 ? -8.144 -3.514 -3.263 1.00 91.81 99 LEU A O 1
ATOM 785 N N . ALA A 1 100 ? -7.221 -4.456 -5.070 1.00 92.62 100 ALA A N 1
ATOM 786 C CA . ALA A 1 100 ? -8.490 -4.736 -5.744 1.00 92.62 100 ALA A CA 1
ATOM 787 C C . ALA A 1 100 ? -9.328 -5.788 -5.002 1.00 92.62 100 ALA A C 1
ATOM 789 O O . ALA A 1 100 ? -10.555 -5.745 -5.052 1.00 92.62 100 ALA A O 1
ATOM 790 N N . GLU A 1 101 ? -8.667 -6.718 -4.311 1.00 87.69 101 GLU A N 1
ATOM 791 C CA . GLU A 1 101 ? -9.312 -7.745 -3.487 1.00 87.69 101 GLU A CA 1
ATOM 792 C C . GLU A 1 101 ? -9.463 -7.315 -2.018 1.00 87.69 101 GLU A C 1
ATOM 794 O O . GLU A 1 101 ? -10.109 -8.008 -1.227 1.00 87.69 101 GLU A O 1
ATOM 799 N N . ALA A 1 102 ? -8.882 -6.173 -1.636 1.00 91.81 102 ALA A N 1
ATOM 800 C CA . ALA A 1 102 ? -8.930 -5.680 -0.270 1.00 91.81 102 ALA A CA 1
ATOM 801 C C . ALA A 1 102 ? -10.340 -5.163 0.074 1.00 91.81 102 ALA A C 1
ATOM 803 O O . ALA A 1 102 ? -10.895 -4.336 -0.654 1.00 91.81 102 ALA A O 1
ATOM 804 N N . PRO A 1 103 ? -10.932 -5.596 1.199 1.00 91.88 103 PRO A N 1
ATOM 805 C CA . PRO A 1 103 ? -12.194 -5.039 1.665 1.00 91.88 103 PRO A CA 1
ATOM 806 C C . PRO A 1 103 ? -11.992 -3.609 2.166 1.00 91.88 103 PRO A C 1
ATOM 808 O O . PRO A 1 103 ? -10.949 -3.297 2.736 1.00 91.88 103 PRO A O 1
ATOM 811 N N . ASP A 1 104 ? -13.005 -2.755 2.019 1.00 89.44 104 ASP A N 1
ATOM 812 C CA . ASP A 1 104 ? -12.975 -1.386 2.544 1.00 89.44 104 ASP A CA 1
ATOM 813 C C . ASP A 1 104 ? -12.642 -1.390 4.054 1.00 89.44 104 ASP A C 1
ATOM 815 O O . ASP A 1 104 ? -13.337 -2.057 4.830 1.00 89.44 104 ASP A O 1
ATOM 819 N N . PRO A 1 105 ? -11.576 -0.696 4.501 1.00 91.44 105 PRO A N 1
ATOM 820 C CA . PRO A 1 105 ? -11.209 -0.664 5.910 1.00 91.44 105 PRO A CA 1
ATOM 821 C C . PRO A 1 105 ? -12.099 0.278 6.731 1.00 91.44 105 PRO A C 1
ATOM 823 O O . PRO A 1 105 ? -12.118 0.163 7.956 1.00 91.44 105 PRO A O 1
ATOM 826 N N . TYR A 1 106 ? -12.833 1.204 6.104 1.00 90.56 106 TYR A N 1
ATOM 827 C CA . TYR A 1 106 ? -13.608 2.220 6.816 1.00 90.56 106 TYR A CA 1
ATOM 828 C C . TYR A 1 106 ? -14.676 1.623 7.751 1.00 90.56 106 TYR A C 1
ATOM 830 O O . TYR A 1 106 ? -14.649 1.960 8.937 1.00 90.56 106 TYR A O 1
ATOM 838 N N . PRO A 1 107 ? -15.524 0.666 7.316 1.00 90.75 107 PRO A N 1
ATOM 839 C CA . PRO A 1 107 ? -16.487 0.020 8.210 1.00 90.75 107 PRO A CA 1
ATOM 840 C C . PRO A 1 107 ? -15.829 -0.716 9.386 1.00 90.75 107 PRO A C 1
ATOM 842 O O . PRO A 1 107 ? -16.419 -0.824 10.460 1.00 90.75 107 PRO A O 1
ATOM 845 N N . LEU A 1 108 ? -14.600 -1.224 9.206 1.00 87.88 108 LEU A N 1
ATOM 846 C CA . LEU A 1 108 ? -13.865 -1.879 10.289 1.00 87.88 108 LEU A CA 1
ATOM 847 C C . LEU A 1 108 ? -13.422 -0.872 11.353 1.00 87.88 108 LEU A C 1
ATOM 849 O O . LEU A 1 108 ? -13.534 -1.133 12.553 1.00 87.88 108 LEU A O 1
ATOM 853 N N . LEU A 1 109 ? -12.923 0.282 10.914 1.00 90.75 109 LEU A N 1
ATOM 854 C CA . LEU A 1 109 ? -12.488 1.356 11.802 1.00 90.75 109 LEU A CA 1
ATOM 855 C C . LEU A 1 109 ? -13.674 1.982 12.543 1.00 90.75 109 LEU A C 1
ATOM 857 O O . LEU A 1 109 ? -13.599 2.149 13.758 1.00 90.75 109 LEU A O 1
ATOM 861 N N . GLU A 1 110 ? -14.776 2.250 11.841 1.00 92.44 110 GLU A N 1
ATOM 862 C CA . GLU A 1 110 ? -16.012 2.785 12.425 1.00 92.44 110 GLU A CA 1
ATOM 863 C C . GLU A 1 110 ? -16.548 1.867 13.532 1.00 92.44 110 GLU A C 1
ATOM 865 O O . GLU A 1 110 ? -16.712 2.295 14.674 1.00 92.44 110 GLU A O 1
ATOM 870 N N . ALA A 1 111 ? -16.695 0.568 13.249 1.00 89.00 111 ALA A N 1
ATOM 871 C CA . ALA A 1 111 ? -17.161 -0.390 14.248 1.00 89.00 111 ALA A CA 1
ATOM 872 C C . ALA A 1 111 ? -16.202 -0.525 15.445 1.00 89.00 111 ALA A C 1
ATOM 874 O O . ALA A 1 111 ? -16.650 -0.772 16.566 1.00 89.00 111 ALA A O 1
ATOM 875 N N . THR A 1 112 ? -14.892 -0.352 15.235 1.00 90.12 112 THR A N 1
ATOM 876 C CA . THR A 1 112 ? -13.903 -0.359 16.327 1.00 90.12 112 THR A CA 1
ATOM 877 C C . THR A 1 112 ? -14.078 0.858 17.240 1.00 90.12 112 THR A C 1
ATOM 879 O O . THR A 1 112 ? -14.016 0.720 18.462 1.00 90.12 112 THR A O 1
ATOM 882 N N . VAL A 1 113 ? -14.340 2.038 16.669 1.00 94.00 113 VAL A N 1
ATOM 883 C CA . VAL A 1 113 ? -14.631 3.263 17.433 1.00 94.00 113 VAL A CA 1
ATOM 884 C C . VAL A 1 113 ? -15.929 3.109 18.226 1.00 94.00 113 VAL A C 1
ATOM 886 O O . VAL A 1 113 ? -15.936 3.349 19.433 1.00 94.00 113 VAL A O 1
ATOM 889 N N . ASP A 1 114 ? -16.995 2.621 17.592 1.00 93.12 114 ASP A N 1
ATOM 890 C CA . ASP A 1 114 ? -18.281 2.380 18.255 1.00 93.12 114 ASP A CA 1
ATOM 891 C C . ASP A 1 114 ? -18.160 1.394 19.423 1.00 93.12 114 ASP A C 1
ATOM 893 O O . ASP A 1 114 ? -18.760 1.585 20.485 1.00 93.12 114 ASP A O 1
ATOM 897 N N . GLN A 1 115 ? -17.381 0.322 19.248 1.00 91.94 115 GLN A N 1
ATOM 898 C CA . GLN A 1 115 ? -17.116 -0.641 20.315 1.00 91.94 115 GLN A CA 1
ATOM 899 C C . GLN A 1 115 ? -16.306 -0.025 21.458 1.00 91.94 115 GLN A C 1
ATOM 901 O O . GLN A 1 115 ? -16.594 -0.322 22.617 1.00 91.94 115 GLN A O 1
ATOM 906 N N . ALA A 1 116 ? -15.335 0.843 21.163 1.00 94.25 116 ALA A N 1
ATOM 907 C CA . ALA A 1 116 ? -14.561 1.541 22.187 1.00 94.25 116 ALA A CA 1
ATOM 908 C C . ALA A 1 116 ? -15.438 2.489 23.023 1.00 94.25 116 ALA A C 1
ATOM 910 O O . ALA A 1 116 ? -15.322 2.505 24.249 1.00 94.25 116 ALA A O 1
ATOM 911 N N . ILE A 1 117 ? -16.363 3.212 22.380 1.00 95.12 117 ILE A N 1
ATOM 912 C CA . ILE A 1 117 ? -17.342 4.072 23.065 1.00 95.12 117 ILE A CA 1
ATOM 913 C C . ILE A 1 117 ? -18.229 3.227 23.985 1.00 95.12 117 ILE A C 1
ATOM 915 O O . ILE A 1 117 ? -18.287 3.480 25.188 1.00 95.12 117 ILE A O 1
ATOM 919 N N . LYS A 1 118 ? -18.838 2.158 23.454 1.00 95.31 118 LYS A N 1
ATOM 920 C CA . LYS A 1 118 ? -19.695 1.251 24.239 1.00 95.31 118 LYS A CA 1
ATOM 921 C C . LYS A 1 118 ? -18.951 0.594 25.400 1.00 95.31 118 LYS A C 1
ATOM 923 O O . LYS A 1 118 ? -19.535 0.374 26.458 1.00 95.31 118 LYS A O 1
ATOM 928 N N . ALA A 1 119 ? -17.671 0.267 25.222 1.00 95.75 119 ALA A N 1
ATOM 929 C CA . ALA A 1 119 ? -16.842 -0.280 26.290 1.00 95.75 119 ALA A CA 1
ATOM 930 C C . ALA A 1 119 ? -16.624 0.740 27.421 1.00 95.75 119 ALA A C 1
ATOM 932 O O . ALA A 1 119 ? -16.710 0.367 28.591 1.00 95.75 119 ALA A O 1
ATOM 933 N N . SER A 1 120 ? -16.409 2.018 27.084 1.00 95.44 120 SER A N 1
ATOM 934 C CA . SER A 1 120 ? -16.304 3.107 28.066 1.00 95.44 120 SER A CA 1
ATOM 935 C C . SER A 1 120 ? -17.612 3.300 28.833 1.00 95.44 120 SER A C 1
ATOM 937 O O . SER A 1 120 ? -17.619 3.235 30.061 1.00 95.44 120 SER A O 1
ATOM 939 N N . GLU A 1 121 ? -18.735 3.433 28.120 1.00 95.94 121 GLU A N 1
ATOM 940 C CA . GLU A 1 121 ? -20.068 3.578 28.724 1.00 95.94 121 GLU A CA 1
ATOM 941 C C . GLU A 1 121 ? -20.410 2.387 29.630 1.00 95.94 121 GLU A C 1
ATOM 943 O O . GLU A 1 121 ? -20.929 2.549 30.736 1.00 95.94 121 GLU A O 1
ATOM 948 N N . SER A 1 122 ? -20.075 1.167 29.195 1.00 96.06 122 SER A N 1
ATOM 949 C CA . SER A 1 122 ? -20.270 -0.035 30.004 1.00 96.06 122 SER A CA 1
ATOM 950 C C . SER A 1 122 ? -19.410 -0.024 31.269 1.00 96.06 122 SER A C 1
ATO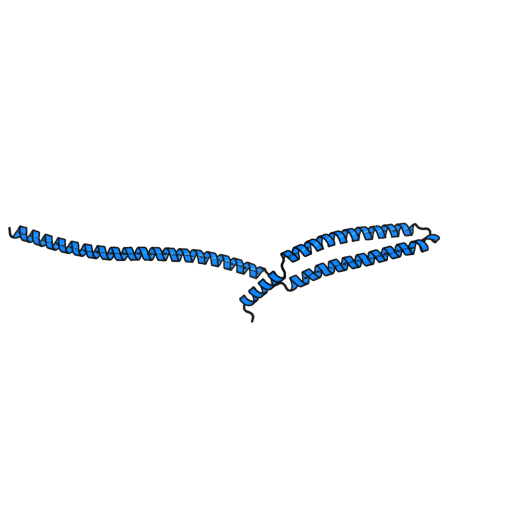M 952 O O . SER A 1 122 ? -19.854 -0.556 32.287 1.00 96.06 122 SER A O 1
ATOM 954 N N . SER A 1 123 ? -18.195 0.527 31.223 1.00 95.94 123 SER A N 1
ATOM 955 C CA . SER A 1 123 ? -17.327 0.647 32.400 1.00 95.94 123 SER A CA 1
ATOM 956 C C . SER A 1 123 ? -17.920 1.625 33.415 1.00 95.94 123 SER A C 1
ATOM 958 O O . SER A 1 123 ? -18.050 1.290 34.592 1.00 95.94 123 SER A O 1
ATOM 960 N N . GLU A 1 124 ? -18.361 2.797 32.956 1.00 96.56 124 GLU A N 1
ATOM 961 C CA . GLU A 1 124 ? -19.008 3.810 33.800 1.00 96.56 124 GLU A CA 1
ATOM 962 C C . GLU A 1 124 ? -20.294 3.270 34.442 1.00 96.56 124 GLU A C 1
ATOM 964 O O . GLU A 1 124 ? -20.504 3.391 35.652 1.00 96.56 124 GLU A O 1
ATOM 969 N N . ALA A 1 125 ? -21.127 2.578 33.658 1.00 96.25 125 ALA A N 1
ATOM 970 C CA . ALA A 1 125 ? -22.339 1.945 34.165 1.00 96.25 125 ALA A CA 1
ATOM 971 C C . ALA A 1 125 ? -22.035 0.866 35.222 1.00 96.25 125 ALA A C 1
ATOM 973 O O . ALA A 1 125 ? -22.759 0.746 36.214 1.00 96.25 125 ALA A O 1
ATOM 974 N N . GLN A 1 126 ? -20.962 0.085 35.052 1.00 96.88 126 GLN A N 1
ATOM 975 C CA . GLN A 1 126 ? -20.544 -0.918 36.039 1.00 96.88 126 GLN A CA 1
ATOM 976 C C . GLN A 1 126 ? -20.087 -0.284 37.360 1.00 96.88 126 GLN A C 1
ATOM 978 O O . GLN A 1 126 ? -20.420 -0.800 38.435 1.00 96.88 126 GLN A O 1
ATOM 983 N N . GLU A 1 127 ? -19.361 0.832 37.303 1.00 96.94 127 GLU A N 1
ATOM 984 C CA . GLU A 1 127 ? -18.954 1.583 38.494 1.00 96.94 127 GLU A CA 1
ATOM 985 C C . GLU A 1 127 ? -20.157 2.177 39.230 1.00 96.94 127 GLU A C 1
ATOM 987 O O . GLU A 1 127 ? -20.265 2.036 40.454 1.00 96.94 127 GLU A O 1
ATOM 992 N N . GLU A 1 128 ? -21.108 2.748 38.492 1.00 96.75 128 GLU A N 1
ATOM 993 C CA . GLU A 1 128 ? -22.335 3.299 39.062 1.00 96.75 128 GLU A CA 1
ATOM 994 C C . GLU A 1 128 ? -23.189 2.212 39.726 1.00 96.75 128 GLU A C 1
ATOM 996 O O . GLU A 1 128 ? -23.627 2.364 40.868 1.00 96.75 128 GLU A O 1
ATOM 1001 N N . VAL A 1 129 ? -23.351 1.055 39.075 1.00 97.50 129 VAL A N 1
ATOM 1002 C CA . VAL A 1 129 ? -24.043 -0.101 39.668 1.00 97.50 129 VAL A CA 1
ATOM 1003 C C . VAL A 1 129 ? -23.364 -0.540 40.965 1.00 97.50 129 VAL A C 1
ATOM 1005 O O . VAL A 1 129 ? -24.043 -0.861 41.945 1.00 97.50 129 VAL A O 1
ATOM 1008 N N . LYS A 1 130 ? -22.028 -0.548 41.013 1.00 97.25 130 LYS A N 1
ATOM 1009 C CA . LYS A 1 130 ? -21.279 -0.887 42.229 1.00 97.25 130 LYS A CA 1
ATOM 1010 C C . LYS A 1 130 ? -21.508 0.145 43.338 1.00 97.25 130 LYS A C 1
ATOM 1012 O O . LYS A 1 130 ? -21.690 -0.250 44.493 1.00 97.25 130 LYS A O 1
ATOM 1017 N N . ARG A 1 131 ? -21.539 1.439 42.998 1.00 97.69 131 ARG A N 1
ATOM 1018 C CA . ARG A 1 131 ? -21.826 2.536 43.935 1.00 97.69 131 ARG A CA 1
ATOM 1019 C C . ARG A 1 131 ? -23.233 2.419 44.517 1.00 97.69 131 ARG A C 1
ATOM 1021 O O . ARG A 1 131 ? -23.371 2.360 45.737 1.00 97.69 131 ARG A O 1
ATOM 1028 N N . LEU A 1 132 ? -24.246 2.281 43.663 1.00 97.50 132 LEU A N 1
ATOM 1029 C CA . LEU A 1 132 ? -25.646 2.150 44.077 1.00 97.50 132 LEU A CA 1
ATOM 1030 C C . LEU A 1 132 ? -25.883 0.894 44.921 1.00 97.50 132 LEU A C 1
ATOM 1032 O O . LEU A 1 132 ? -26.615 0.934 45.906 1.00 97.50 132 LEU A O 1
ATOM 1036 N N . ARG A 1 133 ? -25.230 -0.229 44.591 1.00 97.50 133 ARG A N 1
ATOM 1037 C CA . ARG A 1 133 ? -25.290 -1.444 45.423 1.00 97.50 133 ARG A CA 1
ATOM 1038 C C . ARG A 1 133 ? -24.725 -1.215 46.824 1.00 97.50 133 ARG A C 1
ATOM 1040 O O . ARG A 1 133 ? -25.301 -1.717 47.787 1.00 97.50 133 ARG A O 1
ATOM 1047 N N . LYS A 1 134 ? -23.625 -0.465 46.947 1.00 97.25 134 LYS A N 1
ATOM 1048 C CA . LYS A 1 134 ? -23.040 -0.112 48.248 1.00 97.25 134 LYS A CA 1
ATOM 1049 C C . LYS A 1 134 ? -23.971 0.806 49.042 1.00 97.25 134 LYS A C 1
ATOM 1051 O O . LYS A 1 134 ? -24.230 0.531 50.209 1.00 97.25 134 LYS A O 1
ATOM 1056 N N . GLU A 1 135 ? -24.503 1.844 48.406 1.00 97.19 135 GLU A N 1
ATOM 1057 C CA . GLU A 1 135 ? -25.429 2.786 49.040 1.00 97.19 135 GLU A CA 1
ATOM 1058 C C . GLU A 1 135 ? -26.712 2.093 49.517 1.00 97.19 135 GLU A C 1
ATOM 1060 O O . GLU A 1 135 ? -27.107 2.259 50.669 1.00 97.19 135 GLU A O 1
ATOM 1065 N N . ASN A 1 136 ? -27.307 1.227 48.692 1.00 97.06 136 ASN A N 1
ATOM 1066 C CA . ASN A 1 136 ? -28.473 0.436 49.089 1.00 97.06 136 ASN A CA 1
ATOM 1067 C C . ASN A 1 136 ? -28.184 -0.465 50.296 1.00 97.06 136 ASN A C 1
ATOM 1069 O O . ASN A 1 136 ? -29.011 -0.554 51.200 1.00 97.06 136 ASN A O 1
ATOM 1073 N N . ALA A 1 137 ? -27.011 -1.103 50.354 1.00 97.06 137 ALA A N 1
ATOM 1074 C CA . ALA A 1 137 ? -26.627 -1.910 51.512 1.00 97.06 137 ALA A CA 1
ATOM 1075 C C . ALA A 1 137 ? -26.478 -1.060 52.791 1.00 97.06 137 ALA A C 1
ATOM 1077 O O . ALA A 1 137 ? -26.880 -1.484 53.877 1.00 97.06 137 ALA A O 1
ATOM 1078 N N . GLU A 1 138 ? -25.929 0.153 52.674 1.00 96.31 138 GLU A N 1
ATOM 1079 C CA . GLU A 1 138 ? -25.807 1.094 53.792 1.00 96.31 138 GLU A CA 1
ATOM 1080 C C . GLU A 1 138 ? -27.172 1.620 54.261 1.00 96.31 138 GLU A C 1
ATOM 1082 O O . GLU A 1 138 ? -27.423 1.679 55.468 1.00 96.31 138 GLU A O 1
ATOM 1087 N N . LEU A 1 139 ? -28.068 1.962 53.331 1.00 95.88 139 LEU A N 1
ATOM 1088 C CA . LEU A 1 139 ? -29.435 2.389 53.631 1.00 95.88 139 LEU A CA 1
ATOM 1089 C C . LEU A 1 139 ? -30.242 1.271 54.295 1.00 95.88 139 LEU A C 1
ATOM 1091 O O . LEU A 1 139 ? -30.892 1.525 55.308 1.00 95.88 139 LEU A O 1
ATOM 1095 N N . GLN A 1 140 ? -30.136 0.034 53.801 1.00 95.62 140 GLN A N 1
ATOM 1096 C CA . GLN A 1 140 ? -30.785 -1.126 54.414 1.00 95.62 140 GLN A CA 1
ATOM 1097 C C . GLN A 1 140 ? -30.346 -1.292 55.876 1.00 95.62 140 GLN A C 1
ATOM 1099 O O . GLN A 1 140 ? -31.178 -1.391 56.774 1.00 95.62 140 GLN A O 1
ATOM 1104 N N . LYS A 1 141 ? -29.036 -1.192 56.141 1.00 95.38 141 LYS A N 1
ATOM 1105 C CA . LYS A 1 141 ? -28.490 -1.251 57.505 1.00 95.38 141 LYS A CA 1
ATOM 1106 C C . LYS A 1 141 ? -29.008 -0.116 58.399 1.00 95.38 141 LYS A C 1
ATOM 1108 O O . LYS A 1 141 ? -29.219 -0.323 59.595 1.00 95.38 141 LYS A O 1
ATOM 1113 N N . ARG A 1 142 ? -29.194 1.092 57.851 1.00 94.62 142 ARG A N 1
ATOM 1114 C CA . ARG A 1 142 ? -29.768 2.233 58.590 1.00 94.62 142 ARG A CA 1
ATOM 1115 C C . ARG A 1 142 ? -31.242 2.013 58.924 1.00 94.62 142 ARG A C 1
ATOM 1117 O O . ARG A 1 142 ? -31.628 2.307 60.053 1.00 94.62 142 ARG A O 1
ATOM 1124 N N . LEU A 1 143 ? -32.029 1.477 57.990 1.00 93.06 143 LEU A N 1
ATOM 1125 C CA . LEU A 1 143 ? -33.439 1.137 58.212 1.00 93.06 143 LEU A CA 1
ATOM 1126 C C . LEU A 1 143 ? -33.591 0.082 59.313 1.00 93.06 143 LEU A C 1
ATOM 1128 O O . LEU A 1 143 ? -34.366 0.283 60.249 1.00 93.06 143 LEU A O 1
ATOM 1132 N N . ASP A 1 144 ? -32.783 -0.980 59.272 1.00 92.50 144 ASP A N 1
ATOM 1133 C CA . ASP A 1 144 ? -32.772 -2.008 60.320 1.00 92.50 144 ASP A CA 1
ATOM 1134 C C . ASP A 1 144 ? -32.394 -1.406 61.690 1.00 92.50 144 ASP A C 1
ATOM 1136 O O . ASP A 1 144 ? -32.983 -1.725 62.727 1.00 92.50 144 ASP A O 1
ATOM 1140 N N . GLY A 1 145 ? -31.432 -0.476 61.704 1.00 92.62 145 GLY A N 1
ATOM 1141 C CA . GLY A 1 145 ? -31.052 0.284 62.896 1.00 92.62 145 GLY A CA 1
ATOM 1142 C C . GLY A 1 145 ? -32.181 1.160 63.450 1.00 92.62 145 GLY A C 1
ATOM 1143 O O . GLY A 1 145 ? -32.387 1.192 64.664 1.00 92.62 145 GLY A O 1
ATOM 1144 N N . GLN A 1 146 ? -32.939 1.840 62.585 1.00 92.81 146 GLN A N 1
ATOM 1145 C CA . GLN A 1 146 ? -34.095 2.647 62.988 1.00 92.81 146 GLN A CA 1
ATOM 1146 C C . GLN A 1 146 ? -35.218 1.793 63.577 1.00 92.81 146 GLN A C 1
ATOM 1148 O O . GLN A 1 146 ? -35.740 2.149 64.631 1.00 92.81 146 GLN A O 1
ATOM 1153 N N . ALA A 1 147 ? -35.536 0.647 62.969 1.00 90.00 147 ALA A N 1
ATOM 1154 C CA . ALA A 1 147 ? -36.542 -0.274 63.501 1.00 90.00 147 ALA A CA 1
ATOM 1155 C C . ALA A 1 147 ? -36.179 -0.754 64.921 1.00 90.00 147 ALA A C 1
ATOM 1157 O O . ALA A 1 147 ? -37.027 -0.805 65.819 1.00 90.00 147 ALA A O 1
ATOM 1158 N N . ASN A 1 148 ? -34.893 -1.036 65.157 1.00 89.56 148 ASN A N 1
ATOM 1159 C CA . ASN A 1 148 ? -34.391 -1.395 66.483 1.00 89.56 148 ASN A CA 1
ATOM 1160 C C . ASN A 1 148 ? -34.514 -0.241 67.491 1.00 89.56 148 ASN A C 1
ATOM 1162 O O . ASN A 1 148 ? -34.956 -0.460 68.622 1.00 89.56 148 ASN A O 1
ATOM 1166 N N . LEU A 1 149 ? -34.156 0.983 67.088 1.00 90.19 149 LEU A N 1
ATOM 1167 C CA . LEU A 1 149 ? -34.292 2.178 67.929 1.00 90.19 149 LEU A CA 1
ATOM 1168 C C . LEU A 1 149 ? -35.755 2.474 68.274 1.00 90.19 149 LEU A C 1
ATOM 1170 O O . LEU A 1 149 ? -36.049 2.806 69.419 1.00 90.19 149 LEU A O 1
ATOM 1174 N N . GLU A 1 150 ? -36.677 2.316 67.326 1.00 91.88 150 GLU A N 1
ATOM 1175 C CA . GLU A 1 150 ? -38.105 2.549 67.551 1.00 91.88 150 GLU A CA 1
ATOM 1176 C C . GLU A 1 150 ? -38.704 1.523 68.528 1.00 91.88 150 GLU A C 1
ATOM 1178 O O . GLU A 1 150 ? -39.437 1.888 69.450 1.00 91.88 150 GLU A O 1
ATOM 1183 N N . SER A 1 151 ? -38.316 0.248 68.409 1.00 90.38 151 SER A N 1
ATOM 1184 C CA . SER A 1 151 ? -38.684 -0.799 69.374 1.00 90.38 151 SER A CA 1
ATOM 1185 C C . SER A 1 151 ? -38.138 -0.510 70.777 1.00 90.38 151 SER A C 1
ATOM 1187 O O . SER A 1 151 ? -38.855 -0.644 71.774 1.00 90.38 151 SER A O 1
ATOM 1189 N N . ALA A 1 152 ? -36.878 -0.072 70.873 1.00 90.12 152 ALA A N 1
ATOM 1190 C CA . ALA A 1 152 ? -36.270 0.317 72.142 1.00 90.12 152 ALA A CA 1
ATOM 1191 C C . ALA A 1 152 ? -36.967 1.539 72.762 1.0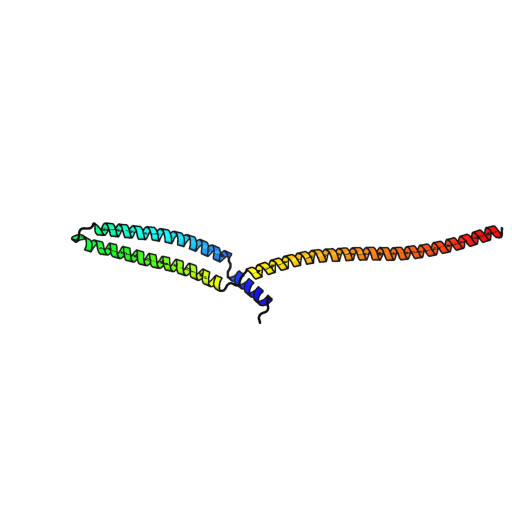0 90.12 152 ALA A C 1
ATOM 1193 O O . ALA A 1 152 ? -37.238 1.537 73.964 1.00 90.12 152 ALA A O 1
ATOM 1194 N N . LYS A 1 153 ? -37.312 2.539 71.940 1.00 93.75 153 LYS A N 1
ATOM 1195 C CA . LYS A 1 153 ? -38.047 3.736 72.355 1.00 93.75 153 LYS A CA 1
ATOM 1196 C C . LYS A 1 153 ? -39.416 3.377 72.933 1.00 93.75 153 LYS A C 1
ATOM 1198 O O . LYS A 1 153 ? -39.683 3.759 74.066 1.00 93.75 153 LYS A O 1
ATOM 1203 N N . ARG A 1 154 ? -40.221 2.561 72.238 1.00 92.44 154 ARG A N 1
ATOM 1204 C CA . ARG A 1 154 ? -41.530 2.110 72.756 1.00 92.44 154 ARG A CA 1
ATOM 1205 C C . ARG A 1 154 ? -41.408 1.414 74.110 1.00 92.44 154 ARG A C 1
ATOM 1207 O O . ARG A 1 154 ? -42.165 1.708 75.025 1.00 92.44 154 ARG A O 1
ATOM 1214 N N . LYS A 1 155 ? -40.423 0.520 74.271 1.00 92.75 155 LYS A N 1
ATOM 1215 C CA . LYS A 1 155 ? -40.175 -0.157 75.559 1.00 92.75 155 LYS A CA 1
ATOM 1216 C C . LYS A 1 155 ? -39.793 0.820 76.671 1.00 92.75 155 LYS A C 1
ATOM 1218 O O . LYS A 1 155 ? -40.162 0.596 77.823 1.00 92.75 155 LYS A O 1
ATOM 1223 N N . ALA A 1 156 ? -39.013 1.851 76.351 1.00 90.94 156 ALA A N 1
ATOM 1224 C CA . ALA A 1 156 ? -38.644 2.888 77.305 1.00 90.94 156 ALA A CA 1
ATOM 1225 C C . ALA A 1 156 ? -39.863 3.733 77.703 1.00 90.94 156 ALA A C 1
ATOM 1227 O O . ALA A 1 156 ? -40.076 3.931 78.893 1.00 90.94 156 ALA A O 1
ATOM 1228 N N . GLU A 1 157 ? -40.692 4.139 76.739 1.00 92.44 157 GLU A N 1
ATOM 1229 C CA . GLU A 1 157 ? -41.942 4.875 76.978 1.00 92.44 157 GLU A CA 1
ATOM 1230 C C . GLU A 1 157 ? -42.892 4.087 77.892 1.00 92.44 157 GLU A C 1
ATOM 1232 O O . GLU A 1 157 ? -43.311 4.612 78.918 1.00 92.44 157 GLU A O 1
ATOM 1237 N N . THR A 1 158 ? -43.121 2.793 77.629 1.00 93.31 158 THR A N 1
ATOM 1238 C CA . THR A 1 158 ? -43.954 1.948 78.509 1.00 93.31 158 THR A CA 1
ATOM 1239 C C . THR A 1 158 ? -43.391 1.846 79.931 1.00 93.31 158 THR A C 1
ATOM 1241 O O . THR A 1 158 ? -44.143 1.803 80.901 1.00 93.31 158 THR A O 1
ATOM 1244 N N . LYS A 1 159 ? -42.060 1.797 80.091 1.00 92.12 159 LYS A N 1
ATOM 1245 C CA . LYS A 1 159 ? -41.435 1.783 81.425 1.00 92.12 159 LYS A CA 1
ATOM 1246 C C . LYS A 1 159 ? -41.602 3.111 82.157 1.00 92.12 159 LYS A C 1
ATOM 1248 O O . LYS A 1 159 ? -41.771 3.090 83.372 1.00 92.12 159 LYS A O 1
ATOM 1253 N N . VAL A 1 160 ? -41.504 4.232 81.444 1.00 92.69 160 VAL A N 1
ATOM 1254 C CA . VAL A 1 160 ? -41.724 5.566 82.015 1.00 92.69 160 VAL A CA 1
ATOM 1255 C C . VAL A 1 160 ? -43.159 5.674 82.517 1.00 92.69 160 VAL A C 1
ATOM 1257 O O . VAL A 1 160 ? -43.351 5.970 83.689 1.00 92.69 160 VAL A O 1
ATOM 1260 N N . GLU A 1 161 ? -44.137 5.298 81.695 1.00 92.12 161 GLU A N 1
ATOM 1261 C CA . GLU A 1 161 ? -45.560 5.323 82.053 1.00 92.12 161 GLU A CA 1
ATOM 1262 C C . GLU A 1 161 ? -45.852 4.455 83.296 1.00 92.12 161 GLU A C 1
ATOM 1264 O O . GLU A 1 161 ? -46.463 4.911 84.261 1.00 92.12 161 GLU A O 1
ATOM 1269 N N . GLN A 1 162 ? -45.288 3.241 83.361 1.00 91.06 162 GLN A N 1
ATOM 1270 C CA . GLN A 1 162 ? -45.387 2.373 84.547 1.00 91.06 162 GLN A CA 1
ATOM 1271 C C . GLN A 1 162 ? -44.760 2.977 85.814 1.00 91.06 162 GLN A C 1
ATOM 1273 O O . GLN A 1 162 ? -45.213 2.704 86.929 1.00 91.06 162 GLN A O 1
ATOM 1278 N N . LEU A 1 163 ? -43.663 3.727 85.681 1.00 90.44 163 LEU A N 1
ATOM 1279 C CA . LEU A 1 163 ? -43.021 4.394 86.814 1.00 90.44 163 LEU A CA 1
ATOM 1280 C C . LEU A 1 163 ? -43.830 5.612 87.265 1.00 90.44 163 LEU A C 1
ATOM 1282 O O . LEU A 1 163 ? -43.993 5.805 88.468 1.00 90.44 163 LEU A O 1
ATOM 1286 N N . GLU A 1 164 ? -44.372 6.387 86.330 1.00 90.38 164 GLU A N 1
ATOM 1287 C CA . GLU A 1 164 ? -45.252 7.524 86.612 1.00 90.38 164 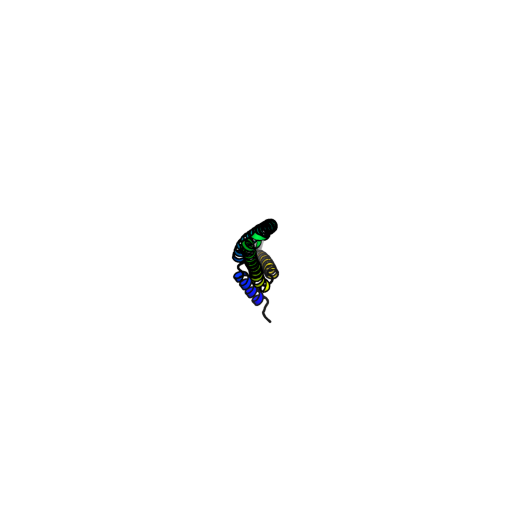GLU A CA 1
ATOM 1288 C C . GLU A 1 164 ? -46.531 7.080 87.333 1.00 90.38 164 GLU A C 1
ATOM 1290 O O . GLU A 1 164 ? -46.907 7.690 88.337 1.00 90.38 164 GLU A O 1
ATOM 1295 N N . GLU A 1 165 ? -47.150 5.969 86.921 1.00 87.88 165 GLU A N 1
ATOM 1296 C CA . GLU A 1 165 ? -48.285 5.375 87.641 1.00 87.88 165 GLU A CA 1
ATOM 1297 C C . GLU A 1 165 ? -47.917 4.993 89.079 1.00 87.88 165 GLU A C 1
ATOM 1299 O O . GLU A 1 165 ? -48.659 5.300 90.015 1.00 87.88 165 GLU A O 1
ATOM 1304 N N . LYS A 1 166 ? -46.750 4.367 89.287 1.00 87.06 166 LYS A N 1
ATOM 1305 C CA . LYS A 1 166 ? -46.270 3.999 90.630 1.00 87.06 166 LYS A CA 1
ATOM 1306 C C . LYS A 1 166 ? -46.005 5.215 91.507 1.00 87.06 166 LYS A C 1
ATOM 1308 O O . LYS A 1 166 ? -46.357 5.189 92.684 1.00 87.06 166 LYS A O 1
ATOM 1313 N N . VAL A 1 167 ? -45.400 6.266 90.957 1.00 85.62 167 VAL A N 1
ATOM 1314 C CA . VAL A 1 167 ? -45.173 7.528 91.674 1.00 85.62 167 VAL A CA 1
ATOM 1315 C C . VAL A 1 167 ? -46.510 8.173 92.023 1.00 85.62 167 VAL A C 1
ATOM 1317 O O . VAL A 1 167 ? -46.718 8.564 93.168 1.00 85.62 167 VAL A O 1
ATOM 1320 N N . THR A 1 168 ? -47.454 8.215 91.084 1.00 82.81 168 THR A N 1
ATOM 1321 C CA . THR A 1 168 ? -48.792 8.778 91.315 1.00 82.81 168 THR A CA 1
ATOM 1322 C C . THR A 1 168 ? -49.552 7.994 92.384 1.00 82.81 168 THR A C 1
ATOM 1324 O O . THR A 1 168 ? -50.167 8.589 93.266 1.00 82.81 168 THR A O 1
ATOM 1327 N N . TYR A 1 169 ? -49.465 6.662 92.357 1.00 80.50 169 TYR A N 1
ATOM 1328 C CA . TYR A 1 169 ? -50.007 5.798 93.402 1.00 80.50 169 TYR A CA 1
ATOM 1329 C C . TYR A 1 169 ? -49.352 6.095 94.757 1.00 80.50 169 TYR A C 1
ATOM 1331 O O . TYR A 1 169 ? -50.045 6.351 95.736 1.00 80.50 169 TYR A O 1
ATOM 1339 N N . PHE A 1 170 ? -48.021 6.140 94.817 1.00 78.19 170 PHE A N 1
ATOM 1340 C CA . PHE A 1 170 ? -47.298 6.423 96.056 1.00 78.19 170 PHE A CA 1
ATOM 1341 C C . PHE A 1 170 ? -47.678 7.789 96.650 1.00 78.19 170 PHE A C 1
ATOM 1343 O O . PHE A 1 170 ? -47.991 7.866 97.830 1.00 78.19 170 PHE A O 1
ATOM 1350 N N . THR A 1 171 ? -47.761 8.830 95.819 1.00 78.06 171 THR A N 1
ATOM 1351 C CA . THR A 1 171 ? -48.105 10.209 96.227 1.00 78.06 171 THR A CA 1
ATOM 1352 C C . THR A 1 171 ? -49.580 10.379 96.626 1.00 78.06 171 THR A C 1
ATOM 1354 O O . THR A 1 171 ? -49.946 11.376 97.236 1.00 78.06 171 THR A O 1
ATOM 1357 N N . ARG A 1 172 ? -50.460 9.442 96.244 1.00 73.75 172 ARG A N 1
ATOM 1358 C CA . ARG A 1 172 ? -51.900 9.489 96.557 1.00 73.75 172 ARG A CA 1
ATOM 1359 C C . ARG A 1 172 ? -52.271 8.670 97.795 1.00 73.75 172 ARG A C 1
ATOM 1361 O O . ARG A 1 172 ? -53.329 8.907 98.375 1.00 73.75 172 ARG A O 1
ATOM 1368 N N . PHE A 1 173 ? -51.442 7.695 98.162 1.00 66.75 173 PHE A N 1
ATOM 1369 C CA . PHE A 1 173 ? -51.701 6.745 99.250 1.00 66.75 173 PHE A CA 1
ATOM 1370 C C . PHE A 1 173 ? -50.737 6.881 100.442 1.00 66.75 173 PHE A C 1
ATOM 1372 O O . PHE A 1 173 ? -50.854 6.103 101.388 1.00 66.75 173 PHE A O 1
ATOM 1379 N N . HIS A 1 174 ? -49.807 7.837 100.404 1.00 50.44 174 HIS A N 1
ATOM 1380 C CA . HIS A 1 174 ? -48.981 8.300 101.527 1.00 50.44 174 HIS A CA 1
ATOM 1381 C C . HIS A 1 174 ? -49.069 9.824 101.602 1.00 50.44 174 HIS A C 1
ATOM 1383 O O . HIS A 1 174 ? -49.007 10.348 102.734 1.00 50.44 174 HIS A O 1
#

Foldseek 3Di:
DDDPVNVLVVLVVLCVVLVVVVLVVVVVVLVVVLVVLVVVLVVLVVVLVVLVVVLVVDDPVCSVVSVVVSVVSVVVSVVSVVVSVVSVVVNVVVVCVSVVPRDDCVVVVVVVVVVVVVVVVVVVVVVVVVVVVVVVVVVVVVVVVVVVVVVVVVVVVVVVVVVVVVVVVVVVVD

pLDDT: mean 92.3, std 9.5, range [40.31, 98.25]